Protein AF-A0A9X7QNI1-F1 (afdb_monomer)

pLDDT: mean 86.23, std 12.69, range [47.66, 95.31]

Solvent-accessible surface area (backbone atoms only — not comparable to full-atom values): 4950 Å² total; per-residue (Å²): 133,94,48,71,65,59,48,45,50,53,49,48,45,42,40,62,68,74,66,54,56,50,73,71,56,39,32,62,57,56,30,64,66,44,39,44,73,71,70,43,41,65,58,36,37,73,76,36,74,65,30,57,64,53,49,50,34,70,71,41,67,89,74,68,56,65,71,64,23,54,79,50,48,75,82,79,71,80,81,70,90,125

Foldseek 3Di:
DDDLVVLLVLVCCCCCPVPNDDPLRCLEQQDLVVCVVSVSQVVCCVPVVSDSVSSVCVNPPPPDDLCSRPRNPDPPPPPPDD

Sequence (82 aa):
FWTEKNALEALRWTIEEKVKLTEETLLQIYTGKWIKQQGLKYPCDKFWGSSPYNMLNALYPNRFSKHMLKGYKHQKKNRLLV

Organism: Bacillus cereus (NCBI:txid1396)

Mean predicted aligned error: 6.28 Å

Secondary structure (DSSP, 8-state):
---HHHHHHHHHHIIIIIS---HHHHHHH-SHHHHHHTT-HHHHHHHHTT-HHHHHHHHSTTT--GGGSGGG----------

Nearest PDB structures (foldseek):
  2hcb-assembly1_A  TM=3.245E-01  e=4.931E+00  Aquifex aeolicus

Structure (mmCIF, N/CA/C/O backbone):
data_AF-A0A9X7QNI1-F1
#
_entry.id   AF-A0A9X7QNI1-F1
#
loop_
_atom_site.group_PDB
_atom_site.id
_atom_site.type_symbol
_atom_site.label_atom_id
_atom_site.label_alt_id
_atom_site.label_comp_id
_atom_site.label_asym_id
_atom_site.label_entity_id
_atom_site.label_seq_id
_atom_site.pdbx_PDB_ins_code
_atom_site.Cartn_x
_atom_site.Cartn_y
_atom_site.Cartn_z
_atom_site.occupancy
_atom_site.B_iso_or_equiv
_atom_site.auth_seq_id
_atom_site.auth_comp_id
_atom_site.auth_asym_id
_atom_site.auth_atom_id
_atom_site.pdbx_PDB_model_num
ATOM 1 N N . PHE A 1 1 ? 13.971 3.985 -12.683 1.00 77.00 1 PHE A N 1
ATOM 2 C CA . PHE A 1 1 ? 12.922 3.028 -13.105 1.00 77.00 1 PHE A CA 1
ATOM 3 C C . PHE A 1 1 ? 12.244 2.432 -11.875 1.00 77.00 1 PHE A C 1
ATOM 5 O O . PHE A 1 1 ? 12.901 2.321 -10.848 1.00 77.00 1 PHE A O 1
ATOM 12 N N . TRP A 1 2 ? 10.954 2.081 -11.954 1.00 89.00 2 TRP A N 1
ATOM 13 C CA . TRP A 1 2 ? 10.239 1.416 -10.853 1.00 89.00 2 TRP A CA 1
ATOM 14 C C . TRP A 1 2 ? 10.697 -0.038 -10.693 1.00 89.00 2 TRP A C 1
ATOM 16 O O . TRP A 1 2 ? 10.706 -0.785 -11.672 1.00 89.00 2 TRP A O 1
ATOM 26 N N . THR A 1 3 ? 11.009 -0.429 -9.459 1.00 94.38 3 THR A N 1
ATOM 27 C CA . THR A 1 3 ? 11.232 -1.814 -9.019 1.00 94.38 3 THR A CA 1
ATOM 28 C C . THR A 1 3 ? 10.201 -2.170 -7.950 1.00 94.38 3 THR A C 1
ATOM 30 O O . THR A 1 3 ? 9.615 -1.274 -7.336 1.00 94.38 3 THR A O 1
ATOM 33 N N . GLU A 1 4 ? 9.986 -3.464 -7.711 1.00 92.31 4 GLU A N 1
ATOM 34 C CA . GLU A 1 4 ? 9.084 -3.931 -6.652 1.00 92.31 4 GLU A CA 1
ATOM 35 C C . GLU A 1 4 ? 9.507 -3.382 -5.281 1.00 92.31 4 GLU A C 1
ATOM 37 O O . GLU A 1 4 ? 8.700 -2.785 -4.570 1.00 92.31 4 GLU A O 1
ATOM 42 N N . LYS A 1 5 ? 10.807 -3.465 -4.966 1.00 93.75 5 LYS A N 1
ATOM 43 C CA . LYS A 1 5 ? 11.380 -2.939 -3.722 1.00 93.75 5 LYS A CA 1
ATOM 44 C C . LYS A 1 5 ? 11.128 -1.438 -3.554 1.00 93.75 5 LYS A C 1
ATOM 46 O O . LYS A 1 5 ? 10.586 -1.031 -2.533 1.00 93.75 5 LYS A O 1
ATOM 51 N N . ASN A 1 6 ? 11.441 -0.623 -4.563 1.00 94.50 6 ASN A N 1
ATOM 52 C CA . ASN A 1 6 ? 11.271 0.829 -4.458 1.00 94.50 6 ASN A CA 1
ATOM 53 C C . ASN A 1 6 ? 9.787 1.222 -4.372 1.00 94.50 6 ASN A C 1
ATOM 55 O O . ASN A 1 6 ? 9.450 2.229 -3.756 1.00 94.50 6 ASN A O 1
ATOM 59 N N . ALA A 1 7 ? 8.885 0.443 -4.978 1.00 94.38 7 ALA A N 1
ATOM 60 C CA . ALA A 1 7 ? 7.447 0.655 -4.843 1.00 94.38 7 ALA A CA 1
ATOM 61 C C . ALA A 1 7 ? 6.944 0.361 -3.420 1.00 94.38 7 ALA A C 1
ATOM 63 O O . ALA A 1 7 ? 6.115 1.114 -2.905 1.00 94.38 7 ALA A O 1
ATOM 64 N N . LEU A 1 8 ? 7.465 -0.687 -2.774 1.00 95.06 8 LEU A N 1
ATOM 65 C CA . LEU A 1 8 ? 7.175 -0.989 -1.371 1.00 95.06 8 LEU A CA 1
ATOM 66 C C . LEU A 1 8 ? 7.776 0.055 -0.427 1.00 95.06 8 LEU A C 1
ATOM 68 O O . LEU A 1 8 ? 7.089 0.507 0.484 1.00 95.06 8 LEU A O 1
ATOM 72 N N . GLU A 1 9 ? 9.012 0.496 -0.666 1.00 95.25 9 GLU A N 1
ATOM 73 C CA . GLU A 1 9 ? 9.646 1.569 0.111 1.00 95.25 9 GLU A CA 1
ATOM 74 C C . GLU A 1 9 ? 8.875 2.888 -0.016 1.00 95.25 9 GLU A C 1
ATOM 76 O O . GLU A 1 9 ? 8.590 3.531 0.993 1.00 95.25 9 GLU A O 1
ATOM 81 N N . ALA A 1 10 ? 8.449 3.257 -1.228 1.00 94.81 10 ALA A N 1
ATOM 82 C CA . ALA A 1 10 ? 7.620 4.440 -1.450 1.00 94.81 10 ALA A CA 1
ATOM 83 C C . ALA A 1 10 ? 6.261 4.334 -0.741 1.00 94.81 10 ALA A C 1
ATOM 85 O O . ALA A 1 10 ? 5.771 5.318 -0.178 1.00 94.81 10 ALA A O 1
ATOM 86 N N . LEU A 1 11 ? 5.653 3.142 -0.735 1.00 94.69 11 LEU A N 1
ATOM 87 C CA . LEU A 1 11 ? 4.415 2.896 -0.003 1.00 94.69 11 LEU A CA 1
ATOM 88 C C . LEU A 1 11 ? 4.624 3.027 1.509 1.00 94.69 11 LEU A C 1
ATOM 90 O O . LEU A 1 11 ? 3.852 3.726 2.166 1.00 94.69 11 LEU A O 1
ATOM 94 N N . ARG A 1 12 ? 5.676 2.405 2.045 1.00 94.44 12 ARG A N 1
ATOM 95 C CA . ARG A 1 12 ? 6.034 2.469 3.463 1.00 94.44 12 ARG A CA 1
ATOM 96 C C . ARG A 1 12 ? 6.278 3.901 3.912 1.00 94.44 12 ARG A C 1
ATOM 98 O O . ARG A 1 12 ? 5.642 4.350 4.856 1.00 94.44 12 ARG A O 1
ATOM 105 N N . TRP A 1 13 ? 7.115 4.639 3.186 1.00 95.31 13 TRP A N 1
ATOM 106 C CA . TRP A 1 13 ? 7.391 6.049 3.457 1.00 95.31 13 TRP A CA 1
ATOM 107 C C . TRP A 1 13 ? 6.113 6.897 3.419 1.00 95.31 13 TRP A C 1
ATOM 109 O O . TRP A 1 13 ? 5.905 7.776 4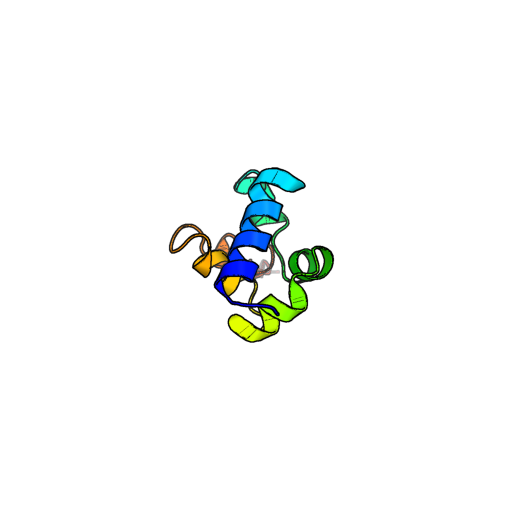.251 1.00 95.31 13 TRP A O 1
ATOM 119 N N . THR A 1 14 ? 5.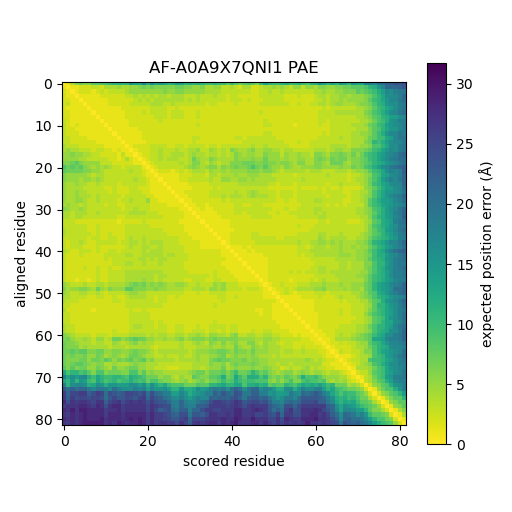194 6.599 2.498 1.00 93.94 14 THR A N 1
ATOM 120 C CA . THR A 1 14 ? 3.911 7.307 2.428 1.00 93.94 14 THR A CA 1
ATOM 121 C C . THR A 1 14 ? 3.045 7.054 3.668 1.00 93.94 14 THR A C 1
ATOM 123 O O . THR A 1 14 ? 2.447 7.991 4.198 1.00 93.94 14 THR A O 1
ATOM 126 N N . ILE A 1 15 ? 2.971 5.805 4.134 1.00 92.56 15 ILE A N 1
ATOM 127 C CA . ILE A 1 15 ? 2.169 5.412 5.302 1.00 92.56 15 ILE A CA 1
ATOM 128 C C . ILE A 1 15 ? 2.789 5.947 6.596 1.00 92.56 15 ILE A C 1
ATOM 130 O O . ILE A 1 15 ? 2.079 6.556 7.394 1.00 92.56 15 ILE A O 1
ATOM 134 N N . GLU A 1 16 ? 4.089 5.729 6.788 1.00 92.75 16 GLU A N 1
ATOM 135 C CA . GLU A 1 16 ? 4.793 5.976 8.050 1.00 92.75 16 GLU A CA 1
ATOM 136 C C . GLU A 1 16 ? 5.236 7.438 8.191 1.00 92.75 16 GLU A C 1
ATOM 138 O O . GLU A 1 16 ? 5.025 8.022 9.245 1.00 92.75 16 GLU A O 1
ATOM 143 N N . GLU A 1 17 ? 5.756 8.068 7.134 1.00 92.50 17 GLU A N 1
ATOM 144 C CA . GLU A 1 17 ? 6.386 9.395 7.232 1.00 92.50 17 GLU A CA 1
ATOM 145 C C . GLU A 1 17 ? 5.494 10.516 6.695 1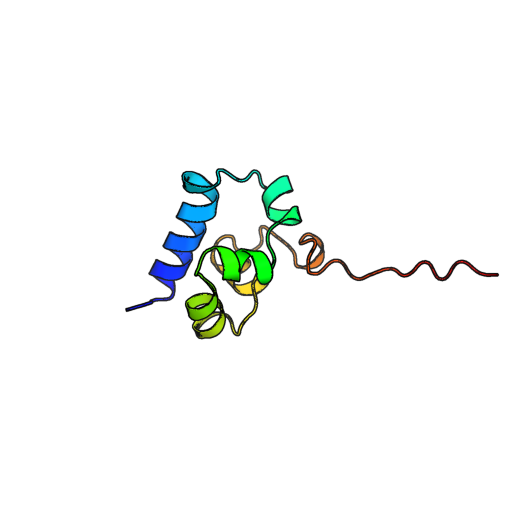.00 92.50 17 GLU A C 1
ATOM 147 O O . GLU A 1 17 ? 5.288 11.532 7.362 1.00 92.50 17 GLU A O 1
ATOM 152 N N . LYS A 1 18 ? 4.942 10.337 5.488 1.00 88.94 18 LYS A N 1
ATOM 153 C CA . LYS A 1 18 ? 4.178 11.391 4.801 1.00 88.94 18 LYS A CA 1
ATOM 154 C C . LYS A 1 18 ? 2.814 11.630 5.441 1.00 88.94 18 LYS A C 1
ATOM 156 O O . LYS A 1 18 ? 2.423 12.776 5.640 1.00 88.94 18 LYS A O 1
ATOM 161 N N . VAL A 1 19 ? 2.062 10.556 5.686 1.00 89.50 19 VAL A N 1
ATOM 162 C CA . VAL A 1 19 ? 0.674 10.634 6.174 1.00 89.50 19 VAL A CA 1
ATOM 163 C C . VAL A 1 19 ? 0.561 10.218 7.643 1.00 89.50 19 VAL A C 1
ATOM 165 O O . VAL A 1 19 ? -0.391 10.628 8.300 1.00 89.50 19 VAL A O 1
ATOM 168 N N . LYS A 1 20 ? 1.532 9.457 8.173 1.00 90.56 20 LYS A N 1
ATOM 169 C CA . LYS A 1 20 ? 1.552 8.971 9.566 1.00 90.56 20 LYS A CA 1
ATOM 170 C C . LYS A 1 20 ? 0.247 8.271 9.949 1.00 90.56 20 LYS A C 1
ATOM 172 O O . LYS A 1 20 ? -0.404 8.604 10.936 1.00 90.56 20 LYS A O 1
ATOM 177 N N . LEU A 1 21 ? -0.173 7.320 9.117 1.00 88.00 21 LEU A N 1
ATOM 178 C CA . LEU A 1 21 ? -1.438 6.616 9.312 1.00 88.00 21 LEU A CA 1
ATOM 179 C C . LEU A 1 21 ? -1.330 5.602 10.445 1.00 88.00 21 LEU A C 1
ATOM 181 O O . LEU A 1 21 ? -0.459 4.735 10.433 1.00 88.00 21 LEU A O 1
ATOM 185 N N . THR A 1 22 ? -2.288 5.651 11.367 1.00 90.25 22 THR A N 1
ATOM 186 C CA . THR A 1 22 ? -2.546 4.536 12.283 1.00 90.25 22 THR A CA 1
ATOM 187 C C . THR A 1 22 ? -3.144 3.358 11.517 1.00 90.25 22 THR A C 1
ATOM 189 O O . THR A 1 22 ? -3.770 3.549 10.471 1.00 90.25 22 THR A O 1
ATOM 192 N N . GLU A 1 23 ? -2.993 2.136 12.032 1.00 88.88 23 GLU A N 1
ATOM 193 C CA . GLU A 1 23 ? -3.541 0.930 11.391 1.00 88.88 23 GLU A CA 1
ATOM 194 C C . GLU A 1 23 ? -5.047 1.047 11.119 1.00 88.88 23 GLU A C 1
ATOM 196 O O . GLU A 1 23 ? -5.515 0.713 10.032 1.00 88.88 23 GLU A O 1
ATOM 201 N N . GLU A 1 24 ? -5.807 1.586 12.071 1.00 87.94 24 GLU A N 1
ATOM 202 C CA . GLU A 1 24 ? -7.252 1.778 11.941 1.00 87.94 24 GLU A CA 1
ATOM 203 C C . GLU A 1 24 ? -7.594 2.724 10.785 1.00 87.94 24 GLU A C 1
ATOM 205 O O . GLU A 1 24 ? -8.440 2.416 9.941 1.00 87.94 24 GLU A O 1
ATOM 210 N N . THR A 1 25 ? -6.898 3.862 10.706 1.00 89.69 25 THR A N 1
ATOM 211 C CA . THR A 1 25 ? -7.110 4.857 9.648 1.00 89.69 25 THR A CA 1
ATOM 212 C C . THR A 1 25 ? -6.655 4.311 8.300 1.00 89.69 25 THR A C 1
ATOM 214 O O . THR A 1 25 ? -7.354 4.482 7.299 1.00 89.69 25 THR A O 1
ATOM 217 N N . LEU A 1 26 ? -5.529 3.592 8.274 1.00 91.38 26 LEU A N 1
ATOM 218 C CA . LEU A 1 26 ? -5.028 2.897 7.095 1.00 91.38 26 LEU A CA 1
ATOM 219 C C . LEU A 1 26 ? -6.104 1.953 6.550 1.00 91.38 26 LEU A C 1
ATOM 221 O O . LEU A 1 26 ? -6.487 2.084 5.393 1.00 91.38 26 LEU A O 1
ATOM 225 N N . LEU A 1 27 ? -6.681 1.082 7.379 1.00 89.31 27 LEU A N 1
ATOM 226 C CA . LEU A 1 27 ? -7.732 0.146 6.961 1.00 89.31 27 LEU A CA 1
ATOM 227 C C . LEU A 1 27 ? -8.987 0.839 6.391 1.00 89.31 27 LEU A C 1
ATOM 229 O O . LEU A 1 27 ? -9.689 0.268 5.546 1.00 89.31 27 LEU A O 1
ATOM 233 N N . GLN A 1 28 ? -9.272 2.069 6.826 1.00 89.31 28 GLN A N 1
ATOM 234 C CA . GLN A 1 28 ? -10.417 2.858 6.364 1.00 89.31 28 GLN A CA 1
ATOM 235 C C . GLN A 1 28 ? -10.166 3.572 5.034 1.00 89.31 28 GLN A C 1
ATOM 237 O O . GLN A 1 28 ? -11.073 3.628 4.197 1.00 89.31 28 GLN A O 1
ATOM 242 N N . ILE A 1 29 ? -8.971 4.132 4.830 1.00 90.31 29 ILE A N 1
ATOM 243 C CA . ILE A 1 29 ? -8.674 4.956 3.648 1.00 90.31 29 ILE A CA 1
ATOM 244 C C . ILE A 1 29 ? -7.972 4.176 2.534 1.00 90.31 29 ILE A C 1
ATOM 246 O O . ILE A 1 29 ? -8.099 4.531 1.357 1.00 90.31 29 ILE A O 1
ATOM 250 N N . TYR A 1 30 ? -7.254 3.107 2.888 1.00 90.81 30 TYR A N 1
ATOM 251 C CA . TYR A 1 30 ? -6.427 2.338 1.970 1.00 90.81 30 TYR A CA 1
ATOM 252 C C . TYR A 1 30 ? -7.292 1.588 0.956 1.00 90.81 30 TYR A C 1
ATOM 254 O O . TYR A 1 30 ? -7.903 0.550 1.215 1.00 90.81 30 TYR A O 1
ATOM 262 N N . THR A 1 31 ? -7.366 2.170 -0.235 1.00 89.75 31 THR A N 1
ATOM 263 C CA . THR A 1 31 ? -8.194 1.731 -1.357 1.00 89.75 31 THR A CA 1
ATOM 264 C C . THR A 1 31 ? -7.436 1.960 -2.663 1.00 89.75 31 THR A C 1
ATOM 266 O O . THR A 1 31 ? -6.479 2.733 -2.709 1.00 89.75 31 THR A O 1
ATOM 269 N N . GLY A 1 32 ? -7.890 1.360 -3.768 1.00 88.81 32 GLY A N 1
ATOM 270 C CA . GLY A 1 32 ? -7.284 1.619 -5.084 1.00 88.81 32 GLY A CA 1
ATOM 271 C C . GLY A 1 32 ? -7.325 3.096 -5.494 1.00 88.81 32 GLY A C 1
ATOM 272 O O . GLY A 1 32 ? -6.409 3.580 -6.157 1.00 88.81 32 GLY A O 1
ATOM 273 N N . LYS A 1 33 ? -8.337 3.847 -5.032 1.00 90.25 33 LYS A N 1
ATOM 274 C CA . LYS A 1 33 ? -8.403 5.304 -5.218 1.00 90.25 33 LYS A CA 1
ATOM 275 C C . LYS A 1 33 ? -7.279 6.017 -4.467 1.00 90.25 33 LYS A C 1
ATOM 277 O O . LYS A 1 33 ? -6.617 6.863 -5.058 1.00 90.25 33 LYS A O 1
ATOM 282 N N . TRP A 1 34 ? -7.034 5.645 -3.212 1.00 92.50 34 TRP A N 1
ATOM 283 C CA . TRP A 1 34 ? -5.951 6.218 -2.411 1.00 92.50 34 TRP A CA 1
ATOM 284 C C . TRP A 1 34 ? -4.574 5.926 -3.024 1.00 92.50 34 TRP A C 1
ATOM 286 O O . TRP A 1 34 ? -3.786 6.847 -3.204 1.00 92.50 34 TRP A O 1
ATOM 296 N N . ILE A 1 35 ? -4.316 4.692 -3.477 1.00 92.25 35 ILE A N 1
ATOM 297 C CA . ILE A 1 35 ? -3.065 4.349 -4.185 1.00 92.25 35 ILE A CA 1
ATOM 298 C C . ILE A 1 35 ? -2.866 5.225 -5.428 1.00 92.25 35 ILE A C 1
ATOM 300 O O . ILE A 1 35 ? -1.768 5.732 -5.669 1.00 92.25 35 ILE A O 1
ATOM 304 N N . LYS A 1 36 ? -3.934 5.452 -6.205 1.00 91.69 36 LYS A N 1
ATOM 305 C CA . LYS A 1 36 ? -3.891 6.345 -7.369 1.00 91.69 36 LYS A CA 1
ATOM 306 C C . LYS A 1 36 ? -3.570 7.789 -6.972 1.00 91.69 36 LYS A C 1
ATOM 308 O O . LYS A 1 36 ? -2.766 8.419 -7.649 1.00 91.69 36 LYS A O 1
ATOM 313 N N . GLN A 1 37 ? -4.153 8.290 -5.883 1.00 92.62 37 GLN A N 1
ATOM 314 C CA . GLN A 1 37 ? -3.877 9.636 -5.360 1.00 92.62 37 GLN A CA 1
ATOM 315 C C . GLN A 1 37 ? -2.427 9.805 -4.892 1.00 92.62 37 GLN A C 1
ATOM 317 O O . GLN A 1 37 ? -1.871 10.887 -5.035 1.00 92.62 37 GLN A O 1
ATOM 322 N N . GLN A 1 38 ? -1.793 8.745 -4.384 1.00 91.69 38 GLN A N 1
ATOM 323 C CA . GLN A 1 38 ? -0.382 8.779 -3.979 1.00 91.69 38 GLN A CA 1
ATOM 324 C C . GLN A 1 38 ? 0.603 8.605 -5.147 1.00 91.69 38 GLN A C 1
ATOM 326 O O . GLN A 1 38 ? 1.805 8.528 -4.921 1.00 91.69 38 GLN A O 1
ATOM 331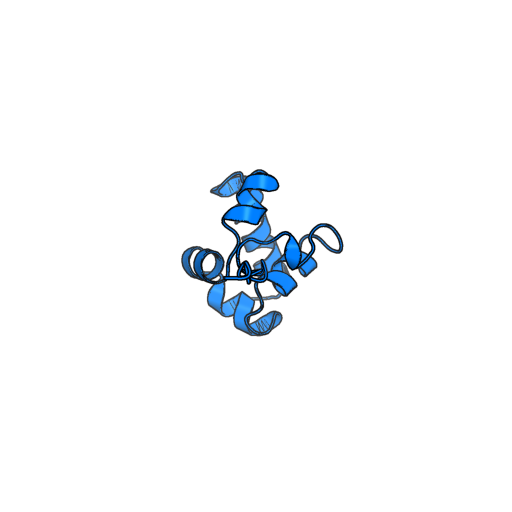 N N . GLY A 1 39 ? 0.127 8.518 -6.395 1.00 91.31 39 GLY A N 1
ATOM 332 C CA . GLY A 1 39 ? 0.989 8.301 -7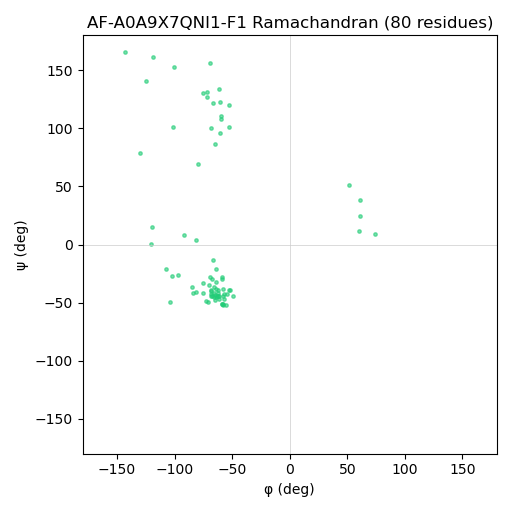.564 1.00 91.31 39 GLY A CA 1
ATOM 333 C C . GLY A 1 39 ? 1.532 6.871 -7.684 1.00 91.31 39 GLY A C 1
ATOM 334 O O . GLY A 1 39 ? 2.352 6.592 -8.553 1.00 91.31 39 GLY A O 1
ATOM 335 N N . LEU A 1 40 ? 1.040 5.939 -6.863 1.00 93.44 40 LEU A N 1
ATOM 336 C CA . LEU A 1 40 ? 1.492 4.545 -6.822 1.00 93.44 40 LEU A CA 1
ATOM 337 C C . LEU A 1 40 ? 0.672 3.622 -7.736 1.00 93.44 40 LEU A C 1
ATOM 339 O O . LEU A 1 40 ? 0.857 2.408 -7.711 1.00 93.44 40 LEU A O 1
ATOM 343 N N . LYS A 1 41 ? -0.216 4.170 -8.579 1.00 92.50 41 LYS A N 1
ATOM 344 C CA . LYS A 1 41 ? -1.034 3.370 -9.506 1.00 92.50 41 LYS A CA 1
ATOM 345 C C . LYS A 1 41 ? -0.176 2.531 -10.451 1.00 92.50 41 LYS A C 1
ATOM 347 O O . LYS A 1 41 ? -0.377 1.331 -10.537 1.00 92.50 41 LYS A O 1
ATOM 352 N N . TYR A 1 42 ? 0.781 3.151 -11.138 1.00 93.19 42 TYR A N 1
ATOM 353 C CA . TYR A 1 42 ? 1.612 2.444 -12.113 1.00 93.19 42 TYR A CA 1
ATOM 354 C C . TYR A 1 42 ? 2.396 1.267 -11.499 1.00 93.19 42 TYR A C 1
ATOM 356 O O . TYR A 1 42 ? 2.275 0.157 -12.019 1.00 93.19 42 TYR A O 1
ATOM 364 N N . PRO A 1 43 ? 3.154 1.437 -10.392 1.00 93.81 43 PRO A N 1
ATOM 365 C CA . PRO A 1 43 ? 3.824 0.300 -9.765 1.00 93.81 43 PRO A CA 1
ATOM 366 C C . PRO A 1 43 ? 2.836 -0.724 -9.180 1.00 93.81 43 PRO A C 1
ATOM 368 O O . PRO A 1 43 ? 3.076 -1.923 -9.308 1.00 93.81 43 PRO A O 1
ATOM 371 N N . CYS A 1 44 ? 1.705 -0.286 -8.611 1.00 93.38 44 CYS A N 1
ATOM 372 C CA . CYS A 1 44 ? 0.649 -1.188 -8.138 1.00 93.38 44 CYS A CA 1
ATOM 373 C C . CYS A 1 44 ? 0.107 -2.083 -9.266 1.00 93.38 44 CYS A C 1
ATOM 375 O O . CYS A 1 44 ? -0.077 -3.287 -9.083 1.00 93.38 44 CYS A O 1
ATOM 377 N N . ASP A 1 45 ? -0.138 -1.503 -10.439 1.00 92.88 45 ASP A N 1
ATOM 378 C CA . ASP A 1 45 ? -0.654 -2.219 -11.602 1.00 92.88 45 ASP A CA 1
ATOM 379 C C . ASP A 1 45 ? 0.390 -3.203 -12.146 1.00 92.88 45 ASP A C 1
ATOM 381 O O . ASP A 1 45 ? 0.065 -4.358 -12.415 1.00 92.88 45 ASP A O 1
ATOM 385 N N . LYS A 1 46 ? 1.652 -2.762 -12.243 1.00 93.69 46 LYS A N 1
ATOM 386 C CA . LYS A 1 46 ? 2.756 -3.530 -12.830 1.00 93.69 46 LYS A CA 1
ATOM 387 C C . LYS A 1 46 ? 3.160 -4.761 -12.016 1.00 93.69 46 LYS A C 1
ATOM 389 O O . LYS A 1 46 ? 3.405 -5.803 -12.613 1.00 93.69 46 LYS A O 1
ATOM 394 N N . PHE A 1 47 ? 3.267 -4.645 -10.692 1.00 94.00 47 PHE A N 1
ATOM 395 C CA . PHE A 1 47 ? 3.795 -5.729 -9.847 1.00 94.00 47 PHE A CA 1
ATOM 396 C C . PHE A 1 47 ? 2.703 -6.508 -9.106 1.00 94.00 47 PHE A C 1
ATOM 398 O O . PHE A 1 47 ? 2.871 -7.691 -8.834 1.00 94.00 47 PHE A O 1
ATOM 405 N N . TRP A 1 48 ? 1.559 -5.878 -8.815 1.00 94.50 48 TRP A N 1
ATOM 406 C CA . TRP A 1 48 ? 0.486 -6.487 -8.019 1.00 94.50 48 TRP A CA 1
ATOM 407 C C . TRP A 1 48 ? -0.841 -6.612 -8.772 1.00 94.50 48 TRP A C 1
ATOM 409 O O . TRP A 1 48 ? -1.878 -6.848 -8.152 1.00 94.50 48 TRP A O 1
ATOM 419 N N . GLY A 1 49 ? -0.837 -6.465 -10.100 1.00 90.75 49 GLY A N 1
ATOM 420 C CA . GLY A 1 49 ? -2.008 -6.724 -10.942 1.00 90.75 49 GLY A CA 1
ATOM 421 C C . GLY A 1 49 ? -3.196 -5.823 -10.612 1.00 90.75 49 GLY A C 1
ATOM 422 O O . GLY A 1 49 ? -4.337 -6.275 -10.595 1.00 90.75 49 GLY A O 1
ATOM 423 N N . SER A 1 50 ? -2.933 -4.553 -10.295 1.00 88.12 50 SER A N 1
ATOM 424 C CA . SER A 1 50 ? -3.951 -3.576 -9.873 1.00 88.12 50 SER A CA 1
ATOM 425 C C . SER A 1 50 ? -4.683 -3.973 -8.582 1.00 88.12 50 SER A C 1
ATOM 427 O O . SER A 1 50 ? -5.809 -3.534 -8.350 1.00 88.12 50 SER A O 1
ATOM 429 N N . SER A 1 51 ? -4.059 -4.801 -7.733 1.00 90.75 51 SER A N 1
ATOM 430 C CA . SER A 1 51 ? -4.587 -5.208 -6.429 1.00 90.75 51 SER A CA 1
ATOM 431 C C . SER A 1 51 ? -3.909 -4.424 -5.299 1.00 90.75 51 SER A C 1
ATOM 433 O O . SER A 1 51 ? -2.814 -4.792 -4.862 1.00 90.75 51 SER A O 1
ATOM 435 N N . PRO A 1 52 ? -4.576 -3.385 -4.751 1.00 90.62 52 PRO A N 1
ATOM 436 C CA . PRO A 1 52 ? -4.115 -2.676 -3.560 1.00 90.62 52 PRO A CA 1
ATOM 437 C C . PRO A 1 52 ? -3.814 -3.616 -2.398 1.00 90.62 52 PRO A C 1
ATOM 439 O O . PRO A 1 52 ? -2.844 -3.431 -1.677 1.00 90.62 52 PRO A O 1
ATOM 442 N N . TYR A 1 53 ? -4.642 -4.651 -2.228 1.00 91.75 53 TYR A N 1
ATOM 443 C CA . TYR A 1 53 ? -4.464 -5.613 -1.151 1.00 91.75 53 TYR A CA 1
ATOM 444 C C . TYR A 1 53 ? -3.156 -6.388 -1.299 1.00 91.75 53 TYR A C 1
ATOM 446 O O . TYR A 1 53 ? -2.432 -6.525 -0.322 1.00 91.75 53 TYR A O 1
ATOM 454 N N . ASN A 1 54 ? -2.839 -6.872 -2.505 1.00 93.19 54 ASN A N 1
ATOM 455 C CA . ASN A 1 54 ? -1.609 -7.633 -2.720 1.00 93.19 54 ASN A CA 1
ATOM 456 C C . ASN A 1 54 ? -0.376 -6.759 -2.460 1.00 93.19 54 ASN A C 1
ATOM 458 O O . ASN A 1 54 ? 0.576 -7.235 -1.853 1.00 93.19 54 ASN A O 1
ATOM 462 N N . MET A 1 55 ? -0.424 -5.479 -2.848 1.00 94.00 55 MET A N 1
ATOM 463 C CA . MET A 1 55 ? 0.646 -4.521 -2.562 1.00 94.00 55 MET A CA 1
ATOM 464 C C . MET A 1 55 ? 0.818 -4.290 -1.052 1.00 94.00 55 MET A C 1
ATOM 466 O O . MET A 1 55 ? 1.936 -4.320 -0.544 1.00 94.00 55 MET A O 1
ATOM 470 N N . LEU A 1 56 ? -0.283 -4.118 -0.312 1.00 93.19 56 LEU A N 1
ATOM 471 C CA . LEU A 1 56 ? -0.237 -3.976 1.146 1.00 93.19 56 LEU A CA 1
ATOM 472 C C . LEU A 1 56 ? 0.253 -5.247 1.840 1.00 93.19 56 LEU A C 1
ATOM 474 O O . LEU A 1 56 ? 1.036 -5.163 2.778 1.00 93.19 56 LEU A O 1
ATOM 478 N N . ASN A 1 57 ? -0.196 -6.414 1.381 1.00 94.06 57 ASN A N 1
ATOM 479 C CA . ASN A 1 57 ? 0.208 -7.704 1.928 1.00 94.06 57 ASN A CA 1
ATOM 480 C C . ASN A 1 57 ? 1.675 -8.027 1.609 1.00 94.06 57 ASN A C 1
ATOM 482 O O . ASN A 1 57 ? 2.317 -8.725 2.379 1.00 94.06 57 ASN A O 1
ATOM 486 N N . ALA A 1 58 ? 2.229 -7.506 0.513 1.00 93.88 58 ALA A N 1
ATOM 487 C CA . ALA A 1 58 ? 3.663 -7.591 0.246 1.00 93.88 58 ALA A CA 1
ATOM 488 C C . ALA A 1 58 ? 4.480 -6.705 1.204 1.00 93.88 58 ALA A C 1
ATOM 490 O O . ALA A 1 58 ? 5.568 -7.097 1.614 1.00 93.88 58 ALA A O 1
ATOM 491 N N . LEU A 1 59 ? 3.949 -5.540 1.599 1.00 93.88 59 LEU A N 1
ATOM 492 C CA . LEU A 1 59 ? 4.600 -4.664 2.578 1.00 93.88 59 LEU A CA 1
ATOM 493 C C . LEU A 1 59 ? 4.478 -5.188 4.021 1.00 93.88 59 LEU A C 1
ATOM 495 O O . LEU A 1 59 ? 5.439 -5.134 4.785 1.00 93.88 59 LEU A O 1
ATOM 499 N N . TYR A 1 60 ? 3.300 -5.689 4.392 1.00 92.19 60 TYR A N 1
ATOM 500 C CA . TYR A 1 60 ? 2.985 -6.220 5.719 1.00 92.19 60 TYR A CA 1
ATOM 501 C C . TYR A 1 60 ? 2.339 -7.612 5.595 1.00 92.19 60 TYR A C 1
ATOM 503 O O . TYR A 1 60 ? 1.110 -7.738 5.691 1.00 92.19 60 TYR A O 1
ATOM 511 N N . PRO A 1 61 ? 3.143 -8.666 5.367 1.00 92.00 61 PRO A N 1
ATOM 512 C CA . PRO A 1 61 ? 2.628 -10.013 5.146 1.00 92.00 61 PRO A CA 1
ATOM 513 C C . PRO A 1 61 ? 1.860 -10.525 6.361 1.00 92.00 61 PRO A C 1
ATOM 515 O O . PRO A 1 61 ? 2.317 -10.402 7.495 1.00 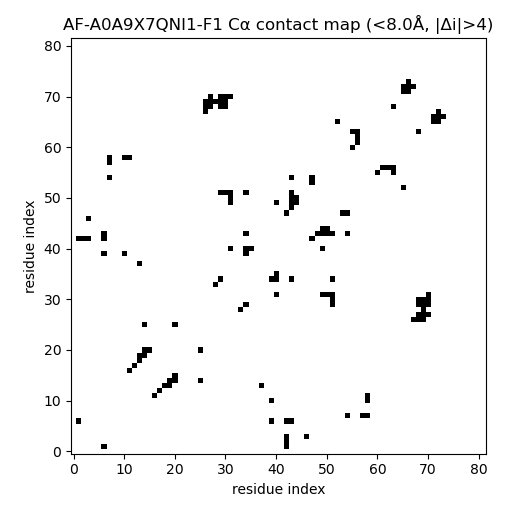92.00 61 PRO A O 1
ATOM 518 N N . ASN A 1 62 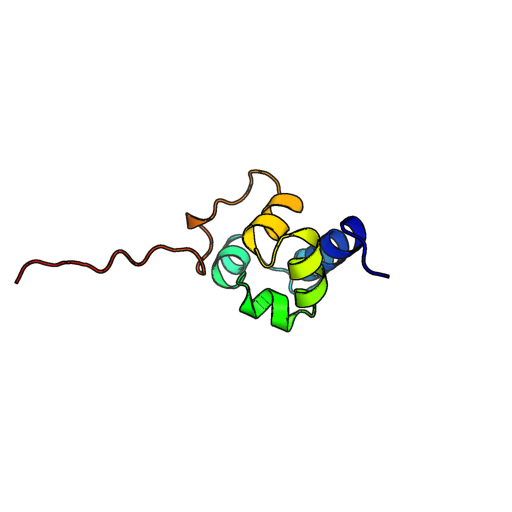? 0.678 -11.098 6.115 1.00 88.12 62 ASN A N 1
ATOM 519 C CA . ASN A 1 62 ? -0.210 -11.689 7.128 1.00 88.12 62 ASN A CA 1
ATOM 520 C C . ASN A 1 62 ? -0.697 -10.728 8.229 1.00 88.12 62 ASN A C 1
ATOM 522 O O . ASN A 1 62 ? -1.300 -11.174 9.202 1.00 88.12 62 ASN A O 1
ATOM 526 N N . ARG A 1 63 ? -0.489 -9.413 8.080 1.00 89.75 63 ARG A N 1
ATOM 527 C CA . ARG A 1 63 ? -0.946 -8.411 9.057 1.00 89.75 63 ARG A CA 1
ATOM 528 C C . ARG A 1 63 ? -2.396 -7.995 8.831 1.00 89.75 63 ARG A C 1
ATOM 530 O O . ARG A 1 63 ? -3.136 -7.776 9.783 1.00 89.75 63 ARG A O 1
ATOM 537 N N . PHE A 1 64 ? -2.809 -7.900 7.567 1.00 89.56 64 PHE A N 1
ATOM 538 C CA . PHE A 1 64 ? -4.141 -7.434 7.187 1.00 89.56 64 PHE A CA 1
ATOM 539 C C . PHE A 1 64 ? -4.855 -8.451 6.298 1.00 89.56 64 PHE A C 1
ATOM 541 O O . PHE A 1 64 ? -4.274 -9.036 5.382 1.00 89.56 64 PHE A O 1
ATOM 548 N N . SER A 1 65 ? -6.155 -8.628 6.520 1.00 86.38 65 SER A N 1
ATOM 549 C CA . SER A 1 65 ? -7.020 -9.426 5.643 1.00 86.38 65 SER A CA 1
ATOM 550 C C . SER A 1 65 ? -7.829 -8.531 4.708 1.00 86.38 65 SER A C 1
ATOM 552 O O . SER A 1 65 ? -8.187 -7.410 5.069 1.00 86.38 65 SER A O 1
ATOM 554 N N . LYS A 1 66 ? -8.213 -9.048 3.530 1.00 85.25 66 LYS A N 1
ATOM 555 C CA . LYS A 1 66 ? -9.087 -8.327 2.583 1.00 85.25 66 LYS A CA 1
ATOM 556 C C . LYS A 1 66 ? -10.331 -7.765 3.277 1.00 85.25 66 LYS A C 1
ATOM 558 O O . LYS A 1 66 ? -10.645 -6.599 3.105 1.00 85.25 66 LYS A O 1
ATOM 563 N N . HIS A 1 67 ? -10.981 -8.547 4.136 1.00 84.12 67 HIS A N 1
ATOM 564 C CA . HIS A 1 67 ? -12.203 -8.144 4.845 1.00 84.12 67 HIS A CA 1
ATOM 565 C C . HIS A 1 67 ? -12.030 -6.968 5.822 1.00 84.12 67 HIS A C 1
ATOM 567 O O . HIS A 1 67 ? -13.016 -6.313 6.161 1.00 84.12 67 HIS A O 1
ATOM 573 N N . MET A 1 68 ? -10.803 -6.687 6.273 1.00 85.62 68 MET A N 1
ATOM 574 C CA . MET A 1 68 ? -10.518 -5.546 7.149 1.00 85.62 68 MET A CA 1
ATOM 575 C C . MET A 1 68 ? -10.530 -4.229 6.366 1.00 85.62 68 MET A C 1
ATOM 577 O O . MET A 1 68 ? -10.960 -3.200 6.886 1.00 85.62 68 MET A O 1
ATOM 581 N N . LEU A 1 69 ? -10.106 -4.267 5.098 1.00 86.56 69 LEU A N 1
ATOM 582 C CA . LEU A 1 69 ? -10.039 -3.095 4.234 1.00 86.56 69 LEU A CA 1
ATOM 583 C C . LEU A 1 69 ? -11.438 -2.644 3.822 1.00 86.56 69 LEU A C 1
ATOM 585 O O . LEU A 1 69 ? -12.210 -3.403 3.231 1.00 86.56 69 LEU A O 1
ATOM 589 N N . LYS A 1 70 ? -11.744 -1.361 4.040 1.00 81.00 70 LYS A N 1
ATOM 590 C CA . LYS A 1 70 ? -13.043 -0.767 3.686 1.00 81.00 70 LYS A CA 1
ATOM 591 C C . LYS A 1 70 ? -13.433 -1.010 2.225 1.00 81.00 70 LYS A C 1
ATOM 593 O O . LYS A 1 70 ? -14.591 -1.303 1.950 1.00 81.00 70 LYS A O 1
ATOM 598 N N . GLY A 1 71 ? -12.471 -0.938 1.300 1.00 73.69 71 GLY A N 1
ATOM 599 C CA . GLY A 1 71 ? -12.700 -1.155 -0.135 1.00 73.69 71 GLY A CA 1
ATOM 600 C C . GLY A 1 71 ? -13.094 -2.586 -0.527 1.00 73.69 71 GLY A C 1
ATOM 601 O O . GLY A 1 71 ? -13.540 -2.795 -1.649 1.00 73.69 71 GLY A O 1
ATOM 602 N N . TYR A 1 72 ? -12.941 -3.549 0.385 1.00 74.62 72 TYR A N 1
ATOM 603 C CA . TYR A 1 72 ? -13.215 -4.975 0.179 1.00 74.62 72 TYR A CA 1
ATOM 604 C C . TYR A 1 72 ? -14.283 -5.516 1.140 1.00 74.62 72 TYR A C 1
ATOM 606 O O . TYR A 1 72 ? -14.620 -6.701 1.072 1.00 74.62 72 TYR A O 1
ATOM 614 N N . LYS A 1 73 ? -14.836 -4.675 2.030 1.00 67.62 73 LYS A N 1
ATOM 615 C CA . LYS A 1 73 ? -15.973 -5.058 2.870 1.00 67.62 73 LYS A CA 1
ATOM 616 C C . LYS A 1 73 ? -17.137 -5.436 1.959 1.00 67.62 73 LYS A C 1
ATOM 618 O O . LYS A 1 73 ? -17.715 -4.599 1.270 1.00 67.62 73 LYS A O 1
ATOM 623 N N . HIS A 1 74 ? -17.453 -6.725 1.949 1.00 54.44 74 HIS A N 1
ATOM 624 C CA . HIS A 1 74 ? -18.606 -7.256 1.248 1.00 54.44 74 HIS A CA 1
ATOM 625 C C . HIS A 1 74 ? -19.855 -6.593 1.841 1.00 54.44 74 HIS A C 1
ATOM 627 O O . HIS A 1 74 ? -20.071 -6.639 3.053 1.00 54.44 74 HIS A O 1
ATOM 633 N N . GLN A 1 75 ? -20.646 -5.927 0.999 1.00 53.88 75 GLN A N 1
ATOM 634 C CA . GLN A 1 75 ? -21.952 -5.401 1.376 1.00 53.88 75 GLN A CA 1
ATOM 635 C C . GLN A 1 75 ? -22.825 -6.590 1.799 1.00 53.88 75 GLN A C 1
ATOM 637 O O . GLN A 1 75 ? -23.439 -7.236 0.952 1.00 53.88 75 GLN A O 1
ATOM 642 N N . LYS A 1 76 ? -22.912 -6.896 3.101 1.00 49.12 76 LYS A N 1
ATOM 643 C CA . LYS A 1 76 ? -24.101 -7.574 3.624 1.00 49.12 76 LYS A CA 1
ATOM 644 C C . LYS A 1 76 ? -25.242 -6.581 3.442 1.00 49.12 76 LYS A C 1
ATOM 646 O O . LYS A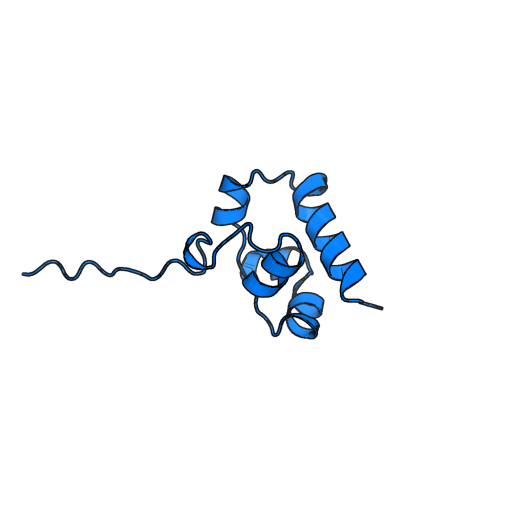 1 76 ? -25.525 -5.768 4.314 1.00 49.12 76 LYS A O 1
ATOM 651 N N . LYS A 1 77 ? -25.850 -6.598 2.257 1.00 50.44 77 LYS A N 1
ATOM 652 C CA . LYS A 1 77 ? -27.156 -5.997 2.036 1.00 50.44 77 LYS A 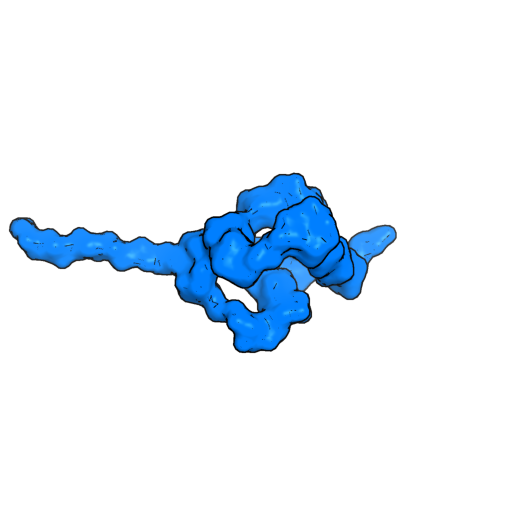CA 1
ATOM 653 C C . LYS A 1 77 ? -28.071 -6.742 3.000 1.00 50.44 77 LYS A C 1
ATOM 655 O O . LYS A 1 77 ? -28.288 -7.940 2.822 1.00 50.44 77 LYS A O 1
ATOM 660 N N . ASN A 1 78 ? -28.504 -6.073 4.065 1.00 48.31 78 ASN A N 1
ATOM 661 C CA . ASN A 1 78 ? -29.563 -6.570 4.928 1.00 48.31 78 ASN A CA 1
ATOM 662 C C . ASN A 1 78 ? -30.750 -6.912 4.028 1.00 48.31 78 ASN A C 1
ATOM 664 O O . ASN A 1 78 ? -31.481 -6.030 3.585 1.00 48.31 78 ASN A O 1
ATOM 668 N N . ARG A 1 79 ? -30.927 -8.199 3.738 1.00 47.66 79 ARG A N 1
ATOM 669 C CA . ARG A 1 79 ? -32.196 -8.751 3.287 1.00 47.66 79 ARG A CA 1
ATOM 670 C C . ARG A 1 79 ? -33.024 -8.922 4.560 1.00 47.66 79 ARG A C 1
ATOM 672 O O . ARG A 1 79 ? -33.166 -10.026 5.070 1.00 47.66 79 ARG A O 1
ATOM 679 N N . LEU A 1 80 ? -33.429 -7.793 5.148 1.00 60.50 80 LEU A N 1
ATOM 680 C CA . LEU A 1 80 ? -34.498 -7.798 6.135 1.00 60.50 80 LEU A CA 1
ATOM 681 C C . LEU A 1 80 ? -35.762 -8.183 5.372 1.00 60.50 80 LEU A C 1
ATOM 683 O O . LEU A 1 80 ? -36.088 -7.577 4.352 1.00 60.50 80 LEU A O 1
ATOM 687 N N . LEU A 1 81 ? -36.367 -9.267 5.841 1.00 55.06 81 LEU A N 1
ATOM 688 C CA . LEU A 1 81 ? -37.686 -9.747 5.465 1.00 55.06 81 LEU A CA 1
ATOM 689 C C . LEU A 1 81 ? -38.691 -8.600 5.624 1.00 55.06 81 LEU A C 1
ATOM 691 O O . LEU A 1 81 ? -38.838 -8.091 6.735 1.00 55.06 81 LEU A O 1
ATOM 695 N N . VAL A 1 82 ? -39.357 -8.224 4.535 1.00 57.28 82 VAL A N 1
ATOM 696 C CA . VAL A 1 82 ? -40.710 -7.653 4.536 1.00 57.28 82 VAL A CA 1
ATOM 697 C C . VAL A 1 82 ? -41.436 -8.246 3.341 1.00 57.28 82 VAL A C 1
ATOM 699 O O . VAL A 1 82 ? -40.817 -8.254 2.250 1.00 57.28 82 VAL A O 1
#

Radius of gyration: 14.28 Å; Cα contacts (8 Å, |Δi|>4): 75; chains: 1; bounding box: 54×23×25 Å